Protein AF-A0A525JMY5-F1 (afdb_monomer_lite)

Radius of gyration: 21.94 Å; chains: 1; bounding box: 54×37×56 Å

Foldseek 3Di:
DPDADLLLQLLLQLLLCCVPPVVPNVCSSVVSLVVSCVVVVDDPVCSVVSSVLNVLVNVVCVVVVVSVVLCVQCVPPSVSSSVSSSVVSVPDDSVVSVVVVVVVVCVVVPHDDPPVVVVVVVLVVLVVVVVVVDPVSVVVNVVVVVVVVVVVD

Sequence (153 aa):
MHGRSFAKDIAELSLFLDLTEPSAASGHLEAATAEVAHDRRIPATTLKRCASEARALIEHAYESGVIGQIQARAEGSEWSLRSELSAWLDETSLTAVLKQRALRLNRSRGGRPPSQTRTLRAVEELVAFARAGRPDAMDELRSIRALVVASEA

pLDDT: mean 83.58, std 13.69, range [45.28, 97.31]

Secondary structure (DSSP, 8-state):
-----HHHHHHHHHHHHHHH-GGG-TTHHHHHHHHHHHHHT--HHHHHHHHHHHHHHHHHHHHHTHHHHHHHHHTT-HHHHHHHHHHHHHHS-HHHHHHHHHHHHHHHTTS---HHHHHHHHHHHHHHHHHTT-HHHHHHHHHHHHHHHHH--

Structure (mmCIF, N/CA/C/O backbone):
data_AF-A0A525JMY5-F1
#
_entry.id   AF-A0A525JMY5-F1
#
loop_
_atom_site.group_PDB
_atom_site.id
_atom_site.type_symbol
_atom_site.label_atom_id
_atom_site.label_alt_id
_atom_site.label_comp_id
_atom_site.label_asym_id
_atom_site.label_entity_id
_atom_site.label_seq_id
_atom_site.pdbx_PDB_ins_code
_atom_site.Cartn_x
_atom_site.Cartn_y
_atom_site.Cartn_z
_atom_site.occupancy
_atom_site.B_iso_or_equiv
_atom_site.auth_seq_id
_atom_site.auth_comp_id
_atom_site.auth_asym_id
_atom_site.auth_atom_id
_atom_site.pdbx_PDB_model_num
ATOM 1 N N . MET A 1 1 ? -14.604 -11.982 -5.980 1.00 45.28 1 MET A N 1
ATOM 2 C CA . MET A 1 1 ? -13.767 -10.768 -6.081 1.00 45.28 1 MET A CA 1
ATOM 3 C C . MET A 1 1 ? -12.779 -10.939 -7.231 1.00 45.28 1 MET A C 1
ATOM 5 O O . MET A 1 1 ? -11.745 -11.559 -7.045 1.00 45.28 1 MET A O 1
ATOM 9 N N . HIS A 1 2 ? -13.105 -10.474 -8.439 1.00 47.56 2 HIS A N 1
ATOM 10 C CA . HIS A 1 2 ? -12.195 -10.523 -9.593 1.00 47.56 2 HIS A CA 1
ATOM 11 C C . HIS A 1 2 ? -11.955 -9.079 -10.054 1.00 47.56 2 HIS A C 1
ATOM 13 O O . HIS A 1 2 ? -12.867 -8.470 -10.600 1.00 47.56 2 HIS A O 1
ATOM 19 N N . GLY A 1 3 ? -10.777 -8.505 -9.768 1.00 70.06 3 GLY A N 1
ATOM 20 C CA . GLY A 1 3 ? -10.414 -7.152 -10.233 1.00 70.06 3 GLY A CA 1
ATOM 21 C C . GLY A 1 3 ? -9.486 -6.331 -9.327 1.00 70.06 3 GLY A C 1
ATOM 22 O O . GLY A 1 3 ? -8.925 -5.338 -9.788 1.00 70.06 3 GLY A O 1
ATOM 23 N N . ARG A 1 4 ? -9.281 -6.731 -8.065 1.00 85.94 4 ARG A N 1
ATOM 24 C CA . ARG A 1 4 ? -8.345 -6.055 -7.150 1.00 85.94 4 ARG A CA 1
ATOM 25 C C . ARG A 1 4 ? -6.898 -6.312 -7.584 1.00 85.94 4 ARG A C 1
ATOM 27 O O . ARG A 1 4 ? -6.548 -7.435 -7.955 1.00 85.94 4 ARG A O 1
ATOM 34 N N . SER A 1 5 ? -6.076 -5.262 -7.608 1.00 91.50 5 SER A N 1
ATOM 35 C CA . SER A 1 5 ? -4.677 -5.383 -8.022 1.00 91.50 5 SER A CA 1
ATOM 36 C C . SER A 1 5 ? -3.851 -6.072 -6.940 1.00 91.50 5 SER A C 1
ATOM 38 O O . SER A 1 5 ? -4.049 -5.833 -5.752 1.00 91.50 5 SER A O 1
ATOM 40 N N . PHE A 1 6 ? -2.852 -6.856 -7.347 1.00 94.19 6 PHE A N 1
ATOM 41 C CA . PHE A 1 6 ? -1.953 -7.530 -6.405 1.00 94.19 6 PHE A CA 1
ATOM 42 C C . PHE A 1 6 ? -1.234 -6.561 -5.459 1.00 94.19 6 PHE A C 1
ATOM 44 O O . PHE A 1 6 ? -0.947 -6.903 -4.322 1.00 94.19 6 PHE A O 1
ATOM 51 N N . ALA A 1 7 ? -0.961 -5.334 -5.911 1.00 94.94 7 ALA A N 1
ATOM 52 C CA . ALA A 1 7 ? -0.373 -4.299 -5.068 1.00 94.94 7 ALA A CA 1
ATOM 53 C C . ALA A 1 7 ? -1.276 -3.916 -3.882 1.00 94.94 7 ALA A C 1
ATOM 55 O O . ALA A 1 7 ? -0.762 -3.640 -2.804 1.00 94.94 7 ALA A O 1
ATOM 56 N N . LYS A 1 8 ? -2.604 -3.907 -4.070 1.00 96.62 8 LYS A N 1
ATOM 57 C CA . LYS A 1 8 ? -3.561 -3.652 -2.985 1.00 96.62 8 LYS A CA 1
ATOM 58 C C . LYS A 1 8 ? -3.625 -4.835 -2.023 1.00 96.62 8 LYS A C 1
ATOM 60 O O . LYS A 1 8 ? -3.627 -4.607 -0.825 1.00 96.62 8 LYS A O 1
ATOM 65 N N . ASP A 1 9 ? -3.593 -6.065 -2.535 1.00 95.25 9 ASP A N 1
ATOM 66 C CA . ASP A 1 9 ? -3.561 -7.275 -1.699 1.00 95.25 9 ASP A CA 1
ATOM 67 C C . ASP A 1 9 ? -2.299 -7.303 -0.808 1.00 95.25 9 ASP A C 1
ATOM 69 O O . ASP A 1 9 ? -2.389 -7.517 0.397 1.00 95.25 9 ASP A O 1
ATOM 73 N N . ILE A 1 10 ? -1.126 -6.988 -1.375 1.00 96.19 10 ILE A N 1
ATOM 74 C CA . ILE A 1 10 ? 0.137 -6.885 -0.618 1.00 96.19 10 ILE A CA 1
ATOM 75 C C . ILE A 1 10 ? 0.078 -5.744 0.407 1.00 96.19 10 ILE A C 1
ATOM 77 O O . ILE A 1 10 ? 0.518 -5.913 1.541 1.00 96.19 10 ILE A O 1
ATOM 81 N N . ALA A 1 11 ? -0.446 -4.576 0.018 1.00 96.44 11 ALA A N 1
ATOM 82 C CA . ALA A 1 11 ? -0.549 -3.430 0.917 1.00 96.44 11 ALA A CA 1
ATOM 83 C C . ALA A 1 11 ? -1.505 -3.696 2.087 1.00 96.44 11 ALA A C 1
ATOM 85 O O . ALA A 1 11 ? -1.190 -3.315 3.207 1.00 96.44 11 ALA A O 1
ATOM 86 N N . GLU A 1 12 ? -2.640 -4.358 1.845 1.00 97.06 12 GLU A N 1
ATOM 87 C CA . GLU A 1 12 ? -3.600 -4.732 2.888 1.00 97.06 12 GLU A CA 1
ATOM 88 C C . GLU A 1 12 ? -2.948 -5.618 3.941 1.00 97.06 12 GLU A C 1
ATOM 90 O O . GLU A 1 12 ? -2.995 -5.291 5.122 1.00 97.06 12 GLU A O 1
ATOM 95 N N . LEU A 1 13 ? -2.310 -6.708 3.505 1.00 95.75 13 LEU A N 1
ATOM 96 C CA . LEU A 1 13 ? -1.689 -7.664 4.412 1.00 95.75 13 LEU A CA 1
ATOM 97 C C . LEU A 1 13 ? -0.514 -7.036 5.171 1.00 95.75 13 LEU A C 1
ATOM 99 O O . LEU A 1 13 ? -0.413 -7.208 6.379 1.00 95.75 13 LEU A O 1
ATOM 103 N N . SER A 1 14 ? 0.327 -6.245 4.496 1.00 95.62 14 SER A N 1
ATOM 104 C CA . SER A 1 14 ? 1.429 -5.535 5.159 1.00 95.62 14 SER A CA 1
ATOM 105 C C . SER A 1 14 ? 0.918 -4.559 6.221 1.00 95.62 14 SER A C 1
ATOM 107 O O . SER A 1 14 ? 1.431 -4.564 7.333 1.00 95.62 14 SER A O 1
ATOM 109 N N . LEU A 1 15 ? -0.099 -3.747 5.902 1.00 94.56 15 LEU A N 1
ATOM 110 C CA . LEU A 1 15 ? -0.683 -2.797 6.856 1.00 94.56 15 LEU A CA 1
ATOM 111 C C . LEU A 1 15 ? -1.381 -3.511 8.010 1.00 94.56 15 LEU A C 1
ATOM 113 O O . LEU A 1 15 ? -1.325 -3.037 9.136 1.00 94.56 15 LEU A O 1
ATOM 117 N N . PHE A 1 16 ? -2.039 -4.638 7.746 1.00 95.25 16 PHE A N 1
ATOM 118 C CA . PHE A 1 16 ? -2.652 -5.441 8.795 1.00 95.25 16 PHE A CA 1
ATOM 119 C C . PHE A 1 16 ? -1.591 -5.924 9.792 1.00 95.25 16 PHE A C 1
ATOM 121 O O . PHE A 1 16 ? -1.707 -5.613 10.974 1.00 95.25 16 PHE A O 1
ATOM 128 N N . LEU A 1 17 ? -0.520 -6.560 9.303 1.00 92.69 17 LEU A N 1
ATOM 129 C CA . LEU A 1 17 ? 0.598 -7.027 10.132 1.00 92.69 17 LEU A CA 1
ATOM 130 C C . LEU A 1 17 ? 1.272 -5.878 10.895 1.00 92.69 17 LEU A C 1
ATOM 132 O O . LEU A 1 17 ? 1.552 -6.007 12.083 1.00 92.69 17 LEU A O 1
ATOM 136 N N . ASP A 1 18 ? 1.479 -4.721 10.255 1.00 91.88 18 ASP A N 1
ATOM 137 C CA . ASP A 1 18 ? 2.046 -3.535 10.914 1.00 91.88 18 ASP A CA 1
ATOM 138 C C . ASP A 1 18 ? 1.203 -3.059 12.110 1.00 91.88 18 ASP A C 1
ATOM 140 O O . ASP A 1 18 ? 1.747 -2.519 13.077 1.00 91.88 18 ASP A O 1
ATOM 144 N N . LEU A 1 19 ? -0.119 -3.240 12.053 1.00 91.12 19 LEU A N 1
ATOM 145 C CA . LEU A 1 19 ? -1.052 -2.748 13.066 1.00 91.12 19 LEU A CA 1
ATOM 146 C C . LEU A 1 19 ? -1.374 -3.781 14.150 1.00 91.12 19 LEU A C 1
ATOM 148 O O . LEU A 1 19 ? -1.711 -3.377 15.263 1.00 91.12 19 LEU A O 1
ATOM 152 N N . THR A 1 20 ? -1.270 -5.077 13.853 1.00 91.56 20 THR A N 1
ATOM 153 C CA . THR A 1 20 ? -1.529 -6.162 14.814 1.00 91.56 20 THR A CA 1
ATOM 154 C C . THR A 1 20 ? -0.253 -6.700 15.460 1.00 91.56 20 THR A C 1
ATOM 156 O O . THR A 1 20 ? -0.287 -7.127 16.612 1.00 91.56 20 THR A O 1
ATOM 159 N N . GLU A 1 21 ? 0.890 -6.629 14.772 1.00 88.94 21 GLU A N 1
ATOM 160 C CA . GLU A 1 21 ? 2.168 -7.212 15.204 1.00 88.94 21 GLU A CA 1
ATOM 161 C C . GLU A 1 21 ? 3.337 -6.199 15.179 1.00 88.94 21 GLU A C 1
ATOM 163 O O . GLU A 1 21 ? 4.391 -6.450 14.588 1.00 88.94 21 GLU A O 1
ATOM 168 N N . PRO A 1 22 ? 3.239 -5.043 15.864 1.00 76.50 22 PRO A N 1
ATOM 169 C CA . PRO A 1 22 ? 4.220 -3.958 15.737 1.00 76.50 22 PRO A CA 1
ATOM 170 C C . PRO A 1 22 ? 5.653 -4.335 16.161 1.00 76.50 22 PRO A C 1
ATOM 172 O O . PRO A 1 22 ? 6.613 -3.680 15.755 1.00 76.50 22 PRO A O 1
ATOM 175 N N . SER A 1 23 ? 5.835 -5.405 16.943 1.00 71.62 23 SER A N 1
ATOM 176 C CA . SER A 1 23 ? 7.155 -5.929 17.323 1.00 71.62 23 SER A CA 1
ATOM 177 C C . SER A 1 23 ? 7.946 -6.552 16.166 1.00 71.62 23 SER A C 1
ATOM 179 O O . SER A 1 23 ? 9.159 -6.711 16.297 1.00 71.62 23 SER A O 1
ATOM 181 N N . ALA A 1 24 ? 7.294 -6.896 15.050 1.00 69.94 24 ALA A N 1
ATOM 182 C CA . ALA A 1 24 ? 7.902 -7.546 13.886 1.00 69.94 24 ALA A CA 1
ATOM 183 C C . ALA A 1 24 ? 7.971 -6.641 12.634 1.00 69.94 24 ALA A C 1
ATOM 185 O O . ALA A 1 24 ? 8.342 -7.108 11.559 1.00 69.94 24 ALA A O 1
ATOM 186 N N . ALA A 1 25 ? 7.718 -5.331 12.787 1.00 66.06 25 ALA A N 1
ATOM 187 C CA . ALA A 1 25 ? 7.587 -4.348 11.697 1.00 66.06 25 ALA A CA 1
ATOM 188 C C . ALA A 1 25 ? 8.699 -4.393 10.625 1.00 66.06 25 ALA A C 1
ATOM 190 O O . ALA A 1 25 ? 8.475 -4.103 9.448 1.00 66.06 25 ALA A O 1
ATOM 191 N N . SER A 1 26 ? 9.917 -4.783 11.011 1.00 70.25 26 SER A N 1
ATOM 192 C CA . SER A 1 26 ? 11.009 -5.075 10.080 1.00 70.25 26 SER A CA 1
ATOM 193 C C . SER A 1 26 ? 10.736 -6.377 9.309 1.00 70.25 26 SER A C 1
ATOM 195 O O . SER A 1 26 ? 11.204 -7.444 9.704 1.00 70.25 26 SER A O 1
ATOM 197 N N . GLY A 1 27 ? 10.051 -6.280 8.169 1.00 83.69 27 GLY A N 1
ATOM 198 C CA . GLY A 1 27 ? 9.897 -7.393 7.223 1.00 83.69 27 GLY A CA 1
ATOM 199 C C . GLY A 1 27 ? 8.460 -7.711 6.813 1.00 83.69 27 GLY A C 1
ATOM 200 O O . GLY A 1 27 ? 8.250 -8.623 6.015 1.00 83.69 27 GLY A O 1
ATOM 201 N N . HIS A 1 28 ? 7.464 -6.983 7.324 1.00 87.62 28 HIS A N 1
ATOM 202 C CA . HIS A 1 28 ? 6.056 -7.246 7.010 1.00 87.62 28 HIS A CA 1
ATOM 203 C C . HIS A 1 28 ? 5.727 -7.097 5.526 1.00 87.62 28 HIS A C 1
ATOM 205 O O . HIS A 1 28 ? 4.960 -7.890 4.984 1.00 87.62 28 HIS A O 1
ATOM 211 N N . LEU A 1 29 ? 6.347 -6.137 4.833 1.00 89.25 29 LEU A N 1
ATOM 212 C CA . LEU A 1 29 ? 6.150 -5.986 3.394 1.00 89.25 29 LEU A CA 1
ATOM 213 C C . LEU A 1 29 ? 6.716 -7.186 2.629 1.00 89.25 29 LEU A C 1
ATOM 215 O O . LEU A 1 29 ? 6.091 -7.663 1.682 1.00 89.25 29 LEU A O 1
ATOM 219 N N . GLU A 1 30 ? 7.892 -7.676 3.012 1.00 91.44 30 GLU A N 1
ATOM 220 C CA . GLU A 1 30 ? 8.520 -8.856 2.423 1.00 91.44 30 GLU A CA 1
ATOM 221 C C . GLU A 1 30 ? 7.681 -10.116 2.678 1.00 91.44 30 GLU A C 1
ATOM 223 O O . GLU A 1 30 ? 7.434 -10.871 1.734 1.00 91.44 30 GLU A O 1
ATOM 228 N N . ALA A 1 31 ? 7.186 -10.300 3.906 1.00 90.00 31 ALA A N 1
ATOM 229 C CA . ALA A 1 31 ? 6.299 -11.400 4.281 1.00 90.00 31 ALA A CA 1
ATOM 230 C C . ALA A 1 31 ? 4.983 -11.358 3.487 1.00 90.00 31 ALA A C 1
ATOM 232 O O . ALA A 1 31 ? 4.645 -12.324 2.802 1.00 90.00 31 ALA A O 1
ATOM 233 N N . ALA A 1 32 ? 4.308 -10.206 3.466 1.00 91.44 32 ALA A N 1
ATOM 234 C CA . ALA A 1 32 ? 3.070 -10.010 2.718 1.00 91.44 32 ALA A CA 1
ATOM 235 C C . ALA A 1 32 ? 3.262 -10.219 1.209 1.00 91.44 32 ALA A C 1
ATOM 237 O O . ALA A 1 32 ? 2.429 -10.820 0.530 1.00 91.44 32 ALA A O 1
ATOM 238 N N . THR A 1 33 ? 4.386 -9.746 0.667 1.00 91.50 33 THR A N 1
ATOM 239 C CA . THR A 1 33 ? 4.738 -9.946 -0.743 1.00 91.50 33 THR A CA 1
ATOM 240 C C . THR A 1 33 ? 4.915 -11.430 -1.059 1.00 91.50 33 THR A C 1
ATOM 242 O O . THR A 1 33 ? 4.427 -11.882 -2.095 1.00 91.50 33 THR A O 1
ATOM 245 N N . ALA A 1 34 ? 5.602 -12.184 -0.197 1.00 91.62 34 ALA A N 1
ATOM 246 C CA . ALA A 1 34 ? 5.822 -13.616 -0.380 1.00 91.62 34 ALA A CA 1
ATOM 247 C C . ALA A 1 34 ? 4.511 -14.413 -0.299 1.00 91.62 34 ALA A C 1
ATOM 249 O O . ALA A 1 34 ? 4.258 -15.249 -1.169 1.00 91.62 34 ALA A O 1
ATOM 250 N N . GLU A 1 35 ? 3.664 -14.109 0.685 1.00 92.75 35 GLU A N 1
ATOM 251 C CA . GLU A 1 35 ? 2.364 -14.757 0.883 1.00 92.75 35 GLU A CA 1
ATOM 252 C C . GLU A 1 35 ? 1.437 -14.529 -0.318 1.00 92.75 35 GLU A C 1
ATOM 254 O O . GLU A 1 35 ? 1.005 -15.477 -0.973 1.00 92.75 35 GLU A O 1
ATOM 259 N N . VAL A 1 36 ? 1.230 -13.269 -0.715 1.00 90.69 36 VAL A N 1
ATOM 260 C CA . VAL A 1 36 ? 0.355 -12.942 -1.852 1.00 90.69 36 VAL A CA 1
ATOM 261 C C . VAL A 1 36 ? 0.912 -13.491 -3.169 1.00 90.69 36 VAL A C 1
ATOM 263 O O . VAL A 1 36 ? 0.145 -13.933 -4.031 1.00 90.69 36 VAL A O 1
ATOM 266 N N . ALA A 1 37 ? 2.238 -13.492 -3.354 1.00 91.50 37 ALA A N 1
ATOM 267 C CA . ALA A 1 37 ? 2.860 -14.088 -4.535 1.00 91.50 37 ALA A CA 1
ATOM 268 C C . ALA A 1 37 ? 2.576 -15.586 -4.642 1.00 91.50 37 ALA A C 1
ATOM 270 O O . ALA A 1 37 ? 2.293 -16.065 -5.745 1.00 91.50 37 ALA A O 1
ATOM 271 N N . HIS A 1 38 ? 2.645 -16.301 -3.517 1.00 90.69 38 HIS A N 1
ATOM 272 C CA . HIS A 1 38 ? 2.353 -17.725 -3.442 1.00 90.69 38 HIS A CA 1
ATOM 273 C C . HIS A 1 38 ? 0.874 -17.999 -3.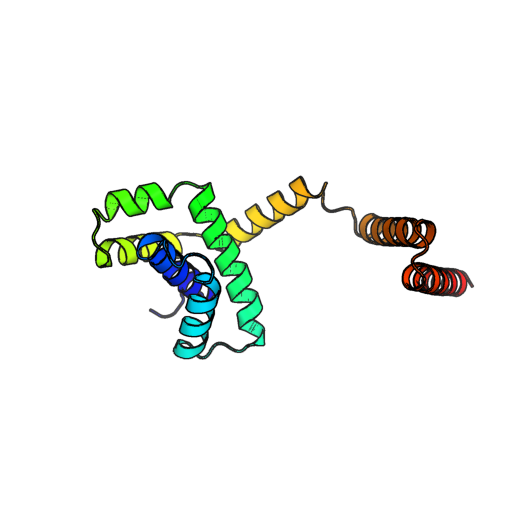744 1.00 90.69 38 HIS A C 1
ATOM 275 O O . HIS A 1 38 ? 0.565 -18.707 -4.707 1.00 90.69 38 HIS A O 1
ATOM 281 N N . ASP A 1 39 ? -0.029 -17.353 -3.007 1.00 90.38 39 ASP A N 1
ATOM 282 C CA . ASP A 1 39 ? -1.475 -17.577 -3.090 1.00 90.38 39 ASP A CA 1
ATOM 283 C C . ASP A 1 39 ? -2.049 -17.242 -4.467 1.00 90.38 39 ASP A C 1
ATOM 285 O O . ASP A 1 39 ? -2.864 -17.978 -5.031 1.00 90.38 39 ASP A O 1
ATOM 289 N N . ARG A 1 40 ? -1.603 -16.123 -5.048 1.00 88.12 40 ARG A N 1
ATOM 290 C CA . ARG A 1 40 ? -2.105 -15.625 -6.337 1.00 88.12 40 ARG A CA 1
ATOM 291 C C . ARG A 1 40 ? -1.255 -16.066 -7.526 1.00 88.12 40 ARG A C 1
ATOM 293 O O . ARG A 1 40 ? -1.588 -15.707 -8.655 1.00 88.12 40 ARG A O 1
ATOM 300 N N . ARG A 1 41 ? -0.191 -16.847 -7.291 1.00 88.81 41 ARG A N 1
ATOM 301 C CA . ARG A 1 41 ? 0.757 -17.345 -8.307 1.00 88.81 41 ARG A CA 1
ATOM 302 C C . ARG A 1 41 ? 1.300 -16.228 -9.204 1.00 88.81 41 ARG A C 1
ATOM 304 O O . ARG A 1 41 ? 1.280 -16.321 -10.433 1.00 88.81 41 ARG A O 1
ATOM 311 N N . ILE A 1 42 ? 1.758 -15.141 -8.588 1.00 85.62 42 ILE A N 1
ATOM 312 C CA . ILE A 1 42 ? 2.224 -13.951 -9.307 1.00 85.62 42 ILE A CA 1
ATOM 313 C C . ILE A 1 42 ? 3.593 -14.237 -9.948 1.00 85.62 42 ILE A C 1
ATOM 315 O O . ILE A 1 42 ? 4.514 -14.665 -9.251 1.00 85.62 42 ILE A O 1
ATOM 319 N N . PRO A 1 43 ? 3.793 -13.945 -11.248 1.00 86.44 43 PRO A N 1
ATOM 320 C CA . PRO A 1 43 ? 5.106 -14.063 -11.872 1.00 86.44 43 PRO A CA 1
ATOM 321 C C . PRO A 1 43 ? 6.147 -13.154 -11.205 1.00 86.44 43 PRO A C 1
ATOM 323 O O . PRO A 1 43 ? 5.880 -11.983 -10.920 1.00 86.44 43 PRO A O 1
ATOM 326 N N . ALA A 1 44 ? 7.378 -13.645 -11.046 1.00 83.69 44 ALA A N 1
ATOM 327 C CA . ALA A 1 44 ? 8.471 -12.888 -10.423 1.00 83.69 44 ALA A CA 1
ATOM 328 C C . ALA A 1 44 ? 8.755 -11.536 -11.117 1.00 83.69 44 ALA A C 1
ATOM 330 O O . ALA A 1 44 ? 9.121 -10.555 -10.466 1.00 83.69 44 ALA A O 1
ATOM 331 N N . THR A 1 45 ? 8.548 -11.463 -12.436 1.00 82.69 45 THR A N 1
ATOM 332 C CA . THR A 1 45 ? 8.696 -10.237 -13.239 1.00 82.69 45 THR A CA 1
ATOM 333 C C . THR A 1 45 ? 7.668 -9.163 -12.873 1.00 82.69 45 THR A C 1
ATOM 335 O O . THR A 1 45 ? 7.975 -7.973 -12.923 1.00 82.69 45 THR A O 1
ATOM 338 N N . THR A 1 46 ? 6.470 -9.569 -12.451 1.00 87.81 46 THR A N 1
ATOM 339 C CA . THR A 1 46 ? 5.387 -8.685 -12.002 1.00 87.81 46 THR A CA 1
ATOM 340 C C . THR A 1 46 ? 5.532 -8.327 -10.523 1.00 87.81 46 THR A C 1
ATOM 342 O O . THR A 1 46 ? 5.209 -7.208 -10.125 1.00 87.81 46 THR A O 1
ATOM 345 N N . LEU A 1 47 ? 6.090 -9.233 -9.716 1.00 89.50 47 LEU A N 1
ATOM 346 C CA . LEU A 1 47 ? 6.173 -9.087 -8.264 1.00 89.50 47 LEU A CA 1
ATOM 347 C C . LEU A 1 47 ? 6.947 -7.840 -7.821 1.00 89.50 47 LEU A C 1
ATOM 349 O O . LEU A 1 47 ? 6.480 -7.099 -6.961 1.00 89.50 47 LEU A O 1
ATOM 353 N N . LYS A 1 48 ? 8.088 -7.542 -8.460 1.00 88.62 48 LYS A N 1
ATOM 354 C CA . LYS A 1 48 ? 8.878 -6.333 -8.152 1.00 88.62 48 LYS A CA 1
ATOM 355 C C . LYS A 1 48 ? 8.071 -5.049 -8.348 1.00 88.62 48 LYS A C 1
ATOM 357 O O . LYS A 1 48 ? 8.184 -4.112 -7.557 1.00 88.62 48 LYS A O 1
ATOM 362 N N . ARG A 1 49 ? 7.254 -5.005 -9.405 1.00 91.44 49 ARG A N 1
ATOM 363 C CA . ARG A 1 49 ? 6.367 -3.874 -9.682 1.00 91.44 49 ARG A CA 1
ATOM 364 C C . ARG A 1 49 ? 5.280 -3.782 -8.614 1.00 91.44 49 ARG A C 1
ATOM 366 O O . ARG A 1 49 ? 5.118 -2.712 -8.037 1.00 91.44 49 ARG A O 1
ATOM 373 N N . CYS A 1 50 ? 4.603 -4.887 -8.310 1.00 93.62 50 CYS A N 1
ATOM 374 C CA . CYS A 1 50 ? 3.540 -4.914 -7.307 1.00 93.62 50 CYS A CA 1
ATOM 375 C C . CYS A 1 50 ? 4.039 -4.539 -5.908 1.00 93.62 50 CYS A C 1
ATOM 377 O O . CYS A 1 50 ? 3.383 -3.747 -5.245 1.00 93.62 50 CYS A O 1
ATOM 379 N N . ALA A 1 51 ? 5.219 -5.004 -5.491 1.00 93.31 51 ALA A N 1
ATOM 380 C CA . ALA A 1 51 ? 5.820 -4.620 -4.212 1.00 93.31 51 ALA A CA 1
ATOM 381 C C . ALA A 1 51 ? 6.155 -3.116 -4.152 1.00 93.31 51 ALA A C 1
ATOM 383 O O . ALA A 1 51 ? 5.946 -2.458 -3.135 1.00 93.31 51 ALA A O 1
ATOM 384 N N . SER A 1 52 ? 6.643 -2.534 -5.255 1.00 90.81 52 SER A N 1
ATOM 385 C CA . SER A 1 52 ? 6.898 -1.087 -5.341 1.00 90.81 52 SER A CA 1
ATOM 386 C C . SER A 1 52 ? 5.609 -0.257 -5.290 1.00 90.81 52 SER A C 1
ATOM 388 O O . SER A 1 52 ? 5.572 0.797 -4.651 1.00 90.81 52 SER A O 1
ATOM 390 N N . GLU A 1 53 ? 4.552 -0.732 -5.952 1.00 95.56 53 GLU A N 1
ATOM 391 C CA . GLU A 1 53 ? 3.219 -0.126 -5.931 1.00 95.56 53 GLU A CA 1
ATOM 392 C C . GLU A 1 53 ? 2.559 -0.254 -4.548 1.00 95.56 53 GLU A C 1
ATOM 394 O O . GLU A 1 53 ? 2.006 0.725 -4.053 1.00 95.56 53 GLU A O 1
ATOM 399 N N . ALA A 1 54 ? 2.688 -1.406 -3.885 1.00 95.88 54 ALA A N 1
ATOM 400 C CA . ALA A 1 54 ? 2.218 -1.626 -2.519 1.00 95.88 54 ALA A CA 1
ATOM 401 C C . ALA A 1 54 ? 2.912 -0.680 -1.535 1.00 95.88 54 ALA A C 1
ATOM 403 O O . ALA A 1 54 ? 2.247 0.009 -0.767 1.00 95.88 54 ALA A O 1
ATOM 404 N N . ARG A 1 55 ? 4.241 -0.534 -1.637 1.00 94.44 55 ARG A N 1
ATOM 405 C CA . ARG A 1 55 ? 4.999 0.436 -0.834 1.00 94.44 55 ARG A CA 1
ATOM 406 C C . ARG A 1 55 ? 4.478 1.865 -1.009 1.00 94.44 55 ARG A C 1
ATOM 408 O O . ARG A 1 55 ? 4.390 2.603 -0.037 1.00 94.44 55 ARG A O 1
ATOM 415 N N . ALA A 1 56 ? 4.096 2.252 -2.228 1.00 94.25 56 ALA A N 1
ATOM 416 C CA . ALA A 1 56 ? 3.505 3.567 -2.475 1.00 94.25 56 ALA A CA 1
ATOM 417 C C . ALA A 1 56 ? 2.147 3.751 -1.773 1.00 94.25 56 ALA A C 1
ATOM 419 O O . ALA A 1 56 ? 1.868 4.841 -1.280 1.00 94.25 56 ALA A O 1
ATOM 420 N N . LEU A 1 57 ? 1.315 2.706 -1.731 1.00 96.62 57 LEU A N 1
ATOM 421 C CA . LEU A 1 57 ? 0.035 2.721 -1.015 1.00 96.62 57 LEU A CA 1
ATOM 422 C C . LEU A 1 57 ? 0.238 2.802 0.503 1.00 96.62 57 LEU A C 1
ATOM 424 O O . LEU A 1 57 ? -0.439 3.592 1.151 1.00 96.62 57 LEU A O 1
ATOM 428 N N . ILE A 1 58 ? 1.194 2.045 1.045 1.00 94.56 58 ILE A N 1
ATOM 429 C CA . ILE A 1 58 ? 1.542 2.048 2.474 1.00 94.56 58 ILE A CA 1
ATOM 430 C C . ILE A 1 58 ? 2.037 3.435 2.902 1.00 94.56 58 ILE A C 1
ATOM 432 O O . ILE A 1 58 ? 1.496 4.019 3.837 1.00 94.56 58 ILE A O 1
ATOM 436 N N . GLU A 1 59 ? 3.002 4.008 2.171 1.00 93.25 59 GLU A N 1
ATOM 437 C CA . GLU A 1 59 ? 3.481 5.381 2.397 1.00 93.25 59 GLU A CA 1
ATOM 438 C C . GLU A 1 59 ? 2.308 6.375 2.411 1.00 93.25 59 GLU A C 1
ATOM 440 O O . GLU A 1 59 ? 2.179 7.180 3.333 1.00 93.25 59 GLU A O 1
ATOM 445 N N . HIS A 1 60 ? 1.410 6.276 1.426 1.00 94.94 60 HIS A N 1
ATOM 446 C CA . HIS A 1 60 ? 0.240 7.143 1.332 1.00 94.94 60 HIS A CA 1
ATOM 447 C C . HIS A 1 60 ? -0.729 6.978 2.513 1.00 94.94 60 HIS A C 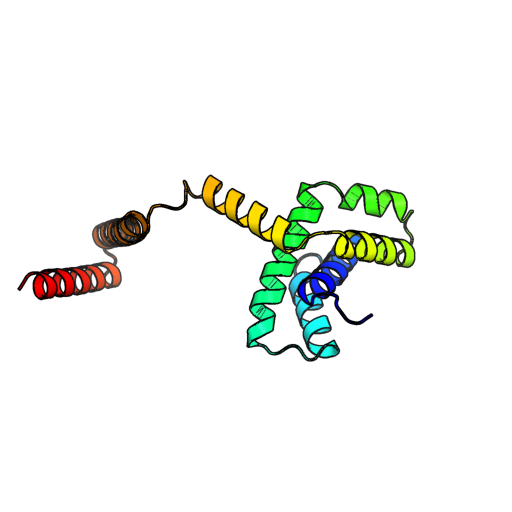1
ATOM 449 O O . HIS A 1 60 ? -1.291 7.972 2.983 1.00 94.94 60 HIS A O 1
ATOM 455 N N . ALA A 1 61 ? -0.913 5.757 3.020 1.00 94.00 61 ALA A N 1
ATOM 456 C CA . ALA A 1 61 ? -1.779 5.492 4.164 1.00 94.00 61 ALA A CA 1
ATOM 457 C C . ALA A 1 61 ? -1.271 6.218 5.422 1.00 94.00 61 ALA A C 1
ATOM 459 O O . ALA A 1 61 ? -2.033 6.911 6.099 1.00 94.00 61 ALA A O 1
ATOM 460 N N . TYR A 1 62 ? 0.032 6.129 5.696 1.00 92.56 62 TYR A N 1
ATOM 461 C CA . TYR A 1 62 ? 0.638 6.808 6.841 1.00 92.56 62 TYR A CA 1
ATOM 462 C C . TYR A 1 62 ? 0.632 8.332 6.687 1.00 92.56 62 TYR A C 1
ATOM 464 O O . TYR A 1 62 ? 0.251 9.043 7.613 1.00 92.56 62 TYR A O 1
ATOM 472 N N . GLU A 1 63 ? 0.994 8.851 5.515 1.00 91.25 63 GLU A N 1
ATOM 473 C CA . GLU A 1 63 ? 1.063 10.300 5.278 1.00 91.25 63 GLU A CA 1
ATOM 474 C C . GLU A 1 63 ? -0.304 10.989 5.293 1.00 91.25 63 GLU A C 1
ATOM 476 O O . GLU A 1 63 ? -0.402 12.154 5.674 1.00 91.25 63 GLU A O 1
ATOM 481 N N . SER A 1 64 ? -1.358 10.299 4.854 1.00 92.06 64 SER A N 1
ATOM 482 C CA . SER A 1 64 ? -2.722 10.839 4.874 1.00 92.06 64 SER A CA 1
ATOM 483 C C . SER A 1 64 ? -3.365 10.786 6.264 1.00 92.06 64 SER A C 1
ATOM 485 O O . SER A 1 64 ? -4.413 11.395 6.469 1.00 92.06 64 SER A O 1
ATOM 487 N N . GLY A 1 65 ? -2.769 10.055 7.214 1.00 92.25 65 GLY A N 1
ATOM 488 C CA . GLY A 1 65 ? -3.325 9.842 8.550 1.00 92.25 65 GLY A CA 1
ATOM 489 C C . GLY A 1 65 ? -4.537 8.904 8.586 1.00 92.25 65 GLY A C 1
ATOM 490 O O . GLY A 1 65 ? -5.159 8.756 9.638 1.00 92.25 65 GLY A O 1
ATOM 491 N N . VAL A 1 66 ? -4.878 8.247 7.469 1.00 95.19 66 VAL A N 1
ATOM 492 C CA . VAL A 1 66 ? -6.050 7.358 7.388 1.00 95.19 66 VAL A CA 1
ATOM 493 C C . VAL A 1 66 ? -5.921 6.141 8.305 1.00 95.19 66 VAL A C 1
ATOM 495 O O . VAL A 1 66 ? -6.928 5.660 8.813 1.00 95.19 66 VAL A O 1
ATOM 498 N N . ILE A 1 67 ? -4.693 5.692 8.590 1.00 94.31 67 ILE A N 1
ATOM 499 C CA . ILE A 1 67 ? -4.429 4.566 9.497 1.00 94.31 67 ILE A CA 1
ATOM 500 C C . ILE A 1 67 ? -5.029 4.810 10.884 1.00 94.31 67 ILE A C 1
ATOM 502 O O . ILE A 1 67 ? -5.734 3.945 11.396 1.00 94.31 67 ILE A O 1
ATOM 506 N N . GLY A 1 68 ? -4.847 6.006 11.452 1.00 92.81 68 GLY A N 1
ATOM 507 C CA . GLY A 1 68 ? -5.428 6.338 12.756 1.00 92.81 68 GLY A CA 1
ATOM 508 C C . GLY A 1 68 ? -6.960 6.334 12.736 1.00 92.81 68 GLY A C 1
ATOM 509 O O . GLY A 1 68 ? -7.592 5.895 13.693 1.00 92.81 68 GLY A O 1
ATOM 510 N N . GLN A 1 69 ? -7.571 6.761 11.626 1.00 95.75 69 GLN A N 1
ATOM 511 C CA . GLN A 1 69 ? -9.030 6.737 11.461 1.00 95.75 69 GLN A CA 1
ATOM 512 C C . GLN A 1 69 ? -9.562 5.307 11.330 1.00 95.75 69 GLN A C 1
ATOM 514 O O . GLN A 1 69 ? -10.575 4.973 11.937 1.00 95.75 69 GLN A O 1
ATOM 519 N N . ILE A 1 70 ? -8.875 4.468 10.553 1.00 95.88 70 ILE A N 1
ATOM 520 C CA . ILE A 1 70 ? -9.215 3.055 10.374 1.00 95.88 70 ILE A CA 1
ATOM 521 C C . ILE A 1 70 ? -9.100 2.309 11.706 1.00 95.88 70 ILE A C 1
ATOM 523 O O . ILE A 1 70 ? -10.034 1.610 12.083 1.00 95.88 70 ILE A O 1
ATOM 527 N N . GLN A 1 71 ? -8.015 2.507 12.460 1.00 94.44 71 GLN A N 1
ATOM 528 C CA . GLN A 1 71 ? -7.852 1.899 13.785 1.00 94.44 71 GLN A CA 1
ATOM 529 C C . GLN A 1 71 ? -8.951 2.335 14.760 1.00 94.44 71 GLN A C 1
ATOM 531 O O . GLN A 1 71 ? -9.483 1.500 15.488 1.00 94.44 71 GLN A O 1
ATOM 536 N N . ALA A 1 72 ? -9.324 3.619 14.749 1.00 93.88 72 ALA A N 1
ATOM 537 C CA . ALA A 1 72 ? -10.403 4.128 15.590 1.00 93.88 72 ALA A CA 1
ATOM 538 C C . ALA A 1 72 ? -11.759 3.492 15.242 1.00 93.88 72 ALA A C 1
ATOM 540 O O . ALA A 1 72 ? -12.480 3.089 16.148 1.00 93.88 72 ALA A O 1
ATOM 541 N N . ARG A 1 73 ? -12.088 3.353 13.948 1.00 94.12 73 ARG A N 1
ATOM 542 C CA . ARG A 1 73 ? -13.332 2.698 13.493 1.00 94.12 73 ARG A CA 1
ATOM 543 C C . ARG A 1 73 ? -13.343 1.190 13.725 1.00 94.12 73 ARG A C 1
ATOM 545 O O . ARG A 1 73 ? -14.405 0.612 13.913 1.00 94.12 73 ARG A O 1
ATOM 552 N N . ALA A 1 74 ? -12.177 0.553 13.696 1.00 93.62 74 ALA A N 1
ATOM 553 C CA . ALA A 1 74 ? -12.054 -0.879 13.926 1.00 93.62 74 ALA A CA 1
ATOM 554 C C . ALA A 1 74 ? -12.287 -1.275 15.393 1.00 93.62 74 ALA A C 1
ATOM 556 O O . ALA A 1 74 ? -12.529 -2.450 15.657 1.00 93.62 74 ALA A O 1
ATOM 557 N N . GLU A 1 75 ? -12.194 -0.327 16.336 1.00 91.69 75 GLU A N 1
ATOM 558 C CA . GLU A 1 75 ? -12.445 -0.535 17.773 1.00 91.69 75 GLU A CA 1
ATOM 559 C C . GLU A 1 75 ? -11.668 -1.731 18.370 1.00 91.69 75 GLU A C 1
ATOM 561 O O . GLU A 1 75 ? -12.136 -2.425 19.268 1.00 91.69 75 GLU A O 1
ATOM 566 N N . GLY A 1 76 ? -10.460 -1.998 17.857 1.00 86.50 76 GLY A N 1
ATOM 567 C CA . GLY A 1 76 ? -9.605 -3.106 18.306 1.00 86.50 76 GLY A CA 1
ATOM 568 C C . GLY A 1 76 ? -9.976 -4.493 17.761 1.00 86.50 76 GLY A C 1
ATOM 569 O O . GLY A 1 76 ? -9.311 -5.468 18.098 1.00 86.50 76 GLY A O 1
ATOM 570 N N . SER A 1 77 ? -10.992 -4.606 16.903 1.00 95.19 77 SER A N 1
ATOM 571 C CA . SER A 1 77 ? -11.343 -5.854 16.213 1.00 95.19 77 SER A CA 1
ATOM 572 C C . SER A 1 77 ? -10.477 -6.058 14.968 1.00 95.19 77 SER A C 1
ATOM 574 O O . SER A 1 77 ? -10.507 -5.244 14.045 1.00 95.19 77 SER A O 1
ATOM 576 N N . GLU A 1 78 ? -9.753 -7.179 14.894 1.00 94.06 78 GLU A N 1
ATOM 577 C CA . GLU A 1 78 ? -8.938 -7.541 13.722 1.00 94.06 78 GLU A CA 1
ATOM 578 C C . GLU A 1 78 ? -9.777 -7.728 12.453 1.00 94.06 78 GLU A C 1
ATOM 580 O O . GLU A 1 78 ? -9.386 -7.297 11.367 1.00 94.06 78 GLU A O 1
ATOM 585 N N . TRP A 1 79 ? -10.963 -8.333 12.576 1.00 94.56 79 TRP A N 1
ATOM 586 C CA . TRP A 1 79 ? -11.863 -8.506 11.437 1.00 94.56 79 TRP A CA 1
ATOM 587 C C . TRP A 1 79 ? -12.341 -7.152 10.903 1.00 94.56 79 TRP A C 1
ATOM 589 O O . TRP A 1 79 ? -12.310 -6.912 9.694 1.00 94.56 79 TRP A O 1
ATOM 599 N N . SER A 1 80 ? -12.725 -6.248 11.810 1.00 94.25 80 SER A N 1
ATOM 600 C CA . SER A 1 80 ? -13.151 -4.896 11.447 1.00 94.25 80 SER A CA 1
ATOM 601 C C . SER A 1 80 ? -11.993 -4.114 10.833 1.00 94.25 80 SER A C 1
ATOM 603 O O . SER A 1 80 ? -12.170 -3.477 9.799 1.00 94.25 80 SER A O 1
ATOM 605 N N . LEU A 1 81 ? -10.788 -4.233 11.400 1.00 94.75 81 LEU A N 1
ATOM 606 C CA . LEU A 1 81 ? -9.574 -3.615 10.876 1.00 94.75 81 LEU A CA 1
ATOM 607 C C . LEU A 1 81 ? -9.302 -4.049 9.435 1.00 94.75 81 LEU A C 1
ATOM 609 O O . LEU A 1 81 ? -9.090 -3.206 8.563 1.00 94.75 81 LEU A O 1
ATOM 613 N N . ARG A 1 82 ? -9.353 -5.356 9.166 1.00 94.50 82 ARG A N 1
ATOM 614 C CA . ARG A 1 82 ? -9.156 -5.892 7.818 1.00 94.50 82 ARG A CA 1
ATOM 615 C C . ARG A 1 82 ? -10.237 -5.414 6.849 1.00 94.50 82 ARG A C 1
ATOM 617 O O . ARG A 1 82 ? -9.917 -5.018 5.731 1.00 94.50 82 ARG A O 1
ATOM 624 N N . SER A 1 83 ? -11.501 -5.404 7.275 1.00 95.75 83 SER A N 1
ATOM 625 C CA . SER A 1 83 ? -12.616 -4.910 6.458 1.00 95.75 83 SER A CA 1
ATOM 626 C C . SER A 1 83 ? -12.443 -3.431 6.088 1.00 95.75 83 SER A C 1
ATOM 628 O O . SER A 1 83 ? -12.580 -3.063 4.921 1.00 95.75 83 SER A O 1
ATOM 630 N N . GLU A 1 84 ? -12.080 -2.589 7.056 1.00 97.31 84 GLU A N 1
ATOM 631 C CA . GLU A 1 84 ? -11.835 -1.154 6.865 1.00 97.31 84 GLU A CA 1
ATOM 632 C C . GLU A 1 84 ? -10.624 -0.883 5.959 1.00 97.31 84 GLU A C 1
ATOM 634 O O . GLU A 1 84 ? -10.706 -0.064 5.039 1.00 97.31 84 GLU A O 1
ATOM 639 N N . LEU A 1 85 ? -9.512 -1.603 6.163 1.00 96.56 85 LEU A N 1
ATOM 640 C CA . LEU A 1 85 ? -8.339 -1.541 5.285 1.00 96.56 85 LEU A CA 1
ATOM 641 C C . LEU A 1 85 ? -8.695 -1.950 3.854 1.00 96.56 85 LEU A C 1
ATOM 643 O O . LEU A 1 85 ? -8.302 -1.275 2.900 1.00 96.56 85 LEU A O 1
ATOM 647 N N . SER A 1 86 ? -9.451 -3.040 3.697 1.00 95.88 86 SER A N 1
ATOM 648 C CA . SER A 1 86 ? -9.882 -3.526 2.391 1.00 95.88 86 SER A CA 1
ATOM 649 C C . SER A 1 86 ? -10.728 -2.485 1.663 1.00 95.88 86 SER A C 1
ATOM 651 O O . SER A 1 86 ? -10.428 -2.190 0.505 1.00 95.88 86 SER A O 1
ATOM 653 N N . ALA A 1 87 ? -11.733 -1.913 2.332 1.00 96.25 87 ALA A N 1
ATOM 654 C CA . ALA A 1 87 ? -12.618 -0.902 1.758 1.00 96.25 87 ALA A CA 1
ATOM 655 C C . ALA A 1 87 ? -11.843 0.347 1.319 1.00 96.25 87 ALA A C 1
ATOM 657 O O . ALA A 1 87 ? -11.930 0.764 0.161 1.00 96.25 87 ALA A O 1
ATOM 658 N N . TRP A 1 88 ? -10.996 0.886 2.202 1.00 96.56 88 TRP A N 1
ATOM 659 C CA . TRP A 1 88 ? -10.168 2.047 1.883 1.00 96.56 88 TRP A CA 1
ATOM 660 C C . TRP A 1 88 ? -9.235 1.783 0.694 1.00 96.56 88 TRP A C 1
ATOM 662 O O . TRP A 1 88 ? -9.111 2.615 -0.213 1.00 96.56 88 TRP A O 1
ATOM 672 N N . LEU A 1 89 ? -8.586 0.616 0.658 1.00 96.75 89 LEU A N 1
ATOM 673 C CA . LEU A 1 89 ? -7.712 0.249 -0.452 1.00 96.75 89 LEU A CA 1
ATOM 674 C C . LEU A 1 89 ? -8.485 0.111 -1.759 1.00 96.75 89 LEU A C 1
ATOM 676 O O . LEU A 1 89 ? -7.974 0.545 -2.790 1.00 96.75 89 LEU A O 1
ATOM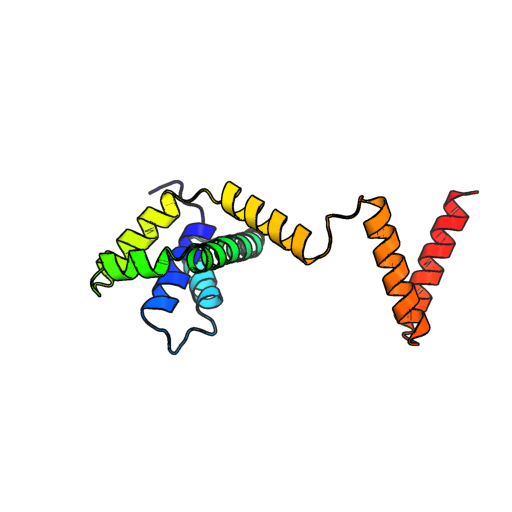 680 N N . ASP A 1 90 ? -9.690 -0.458 -1.753 1.00 95.06 90 ASP A N 1
ATOM 681 C CA . ASP A 1 90 ? -10.515 -0.598 -2.956 1.00 95.06 90 ASP A CA 1
ATOM 682 C C . ASP A 1 90 ? -10.916 0.762 -3.534 1.00 95.06 90 ASP A C 1
ATOM 684 O O . ASP A 1 90 ? -10.750 0.972 -4.740 1.00 95.06 90 ASP A O 1
ATOM 688 N N . GLU A 1 91 ? -11.301 1.709 -2.681 1.00 95.31 91 GLU A N 1
ATOM 689 C CA . GLU A 1 91 ? -11.636 3.088 -3.060 1.00 95.31 91 GLU A CA 1
ATOM 690 C C . GLU A 1 91 ? -10.409 3.910 -3.487 1.00 95.31 91 GLU A C 1
ATOM 692 O O . GLU A 1 91 ? -10.502 4.821 -4.316 1.00 95.31 91 GLU A O 1
ATOM 697 N N . THR A 1 92 ? -9.223 3.566 -2.981 1.00 95.75 92 THR A N 1
ATOM 698 C CA . THR A 1 92 ? -7.988 4.285 -3.295 1.00 95.75 92 THR A CA 1
ATOM 699 C C . THR A 1 92 ? -7.541 4.045 -4.740 1.00 95.75 92 THR A C 1
ATOM 701 O O . THR A 1 92 ? -7.273 2.922 -5.191 1.00 95.75 92 THR A O 1
ATOM 704 N N . SER A 1 93 ? -7.382 5.138 -5.492 1.00 95.50 93 SER A N 1
ATOM 705 C CA . SER A 1 93 ? -6.852 5.096 -6.855 1.00 95.50 93 SER A CA 1
ATOM 706 C C . SER A 1 93 ? -5.332 4.936 -6.851 1.00 95.50 93 SER A C 1
ATOM 708 O O . SER A 1 93 ? -4.587 5.901 -6.664 1.00 95.50 93 SER A O 1
ATOM 710 N N . LEU A 1 94 ? -4.853 3.723 -7.151 1.00 94.25 94 LEU A N 1
ATOM 711 C CA . LEU A 1 94 ? -3.417 3.432 -7.259 1.00 94.25 94 LEU A CA 1
ATOM 712 C C . LEU A 1 94 ? -2.711 4.376 -8.246 1.00 94.25 94 LEU A C 1
ATOM 714 O O . LEU A 1 94 ? -1.622 4.874 -7.972 1.00 94.25 94 LEU A O 1
ATOM 718 N N . THR A 1 95 ? -3.348 4.690 -9.376 1.00 93.62 95 THR A N 1
ATOM 719 C CA . THR A 1 95 ? -2.773 5.609 -10.370 1.00 93.62 95 THR A CA 1
ATOM 720 C C . THR A 1 95 ? -2.567 7.012 -9.796 1.00 93.62 95 THR A C 1
ATOM 722 O O . THR A 1 95 ? -1.548 7.646 -10.079 1.00 93.62 95 THR A O 1
ATOM 725 N N . ALA A 1 96 ? -3.510 7.509 -8.991 1.00 94.31 96 ALA A N 1
ATOM 726 C CA . ALA A 1 96 ? -3.385 8.815 -8.350 1.00 94.31 96 ALA A CA 1
ATOM 727 C C . ALA A 1 96 ? -2.243 8.824 -7.321 1.00 94.31 96 ALA A C 1
ATOM 729 O O . ALA A 1 96 ? -1.404 9.727 -7.358 1.00 94.31 96 ALA A O 1
ATOM 730 N N . VAL A 1 97 ? -2.152 7.781 -6.491 1.00 94.62 97 VAL A N 1
ATOM 731 C CA . VAL A 1 97 ? -1.082 7.619 -5.493 1.00 94.62 97 VAL A CA 1
ATOM 732 C C . VAL A 1 97 ? 0.296 7.584 -6.158 1.00 94.62 97 VAL A C 1
ATOM 734 O O . VAL A 1 97 ? 1.198 8.327 -5.770 1.00 94.62 97 VAL A O 1
ATOM 737 N N . LEU A 1 98 ? 0.462 6.800 -7.227 1.00 93.38 98 LEU A N 1
ATOM 738 C CA . LEU A 1 98 ? 1.729 6.726 -7.961 1.00 93.38 98 LEU A CA 1
ATOM 739 C C . LEU A 1 98 ? 2.119 8.071 -8.590 1.00 93.38 98 LEU A C 1
ATOM 741 O O . LEU A 1 98 ? 3.292 8.450 -8.544 1.00 93.38 98 LEU A O 1
ATOM 745 N N . LYS A 1 99 ? 1.153 8.824 -9.135 1.00 91.06 99 LYS A N 1
ATOM 746 C CA . LYS A 1 99 ? 1.396 10.180 -9.658 1.00 91.06 99 LYS A CA 1
ATOM 747 C C . LYS A 1 99 ? 1.846 11.134 -8.552 1.00 91.06 99 LYS A C 1
ATOM 749 O O . LYS A 1 99 ? 2.828 11.851 -8.739 1.00 91.06 99 LYS A O 1
ATOM 754 N N . GLN A 1 100 ? 1.176 11.130 -7.401 1.00 89.31 100 GLN A N 1
ATOM 755 C CA . GLN A 1 100 ? 1.554 11.964 -6.258 1.00 89.31 100 GLN A CA 1
ATOM 756 C C . GLN A 1 100 ? 2.956 11.617 -5.747 1.00 89.31 100 GLN A C 1
ATOM 758 O O . GLN A 1 100 ? 3.788 12.513 -5.580 1.00 89.31 100 GLN A O 1
ATOM 763 N N . ARG A 1 101 ? 3.257 10.324 -5.591 1.00 86.56 101 ARG A N 1
ATOM 764 C CA . ARG A 1 101 ? 4.581 9.843 -5.182 1.00 86.56 101 ARG A CA 1
ATOM 765 C C . ARG A 1 101 ? 5.668 10.272 -6.166 1.00 86.56 101 ARG A C 1
ATOM 767 O O . ARG A 1 101 ? 6.690 10.809 -5.746 1.00 86.56 101 ARG A O 1
ATOM 774 N N . ALA A 1 102 ? 5.431 10.125 -7.470 1.00 84.94 102 ALA A N 1
ATOM 775 C CA . ALA A 1 102 ? 6.358 10.587 -8.501 1.00 84.94 102 ALA A CA 1
ATOM 776 C C . ALA A 1 102 ? 6.588 12.107 -8.435 1.00 84.94 102 ALA A C 1
ATOM 778 O O . ALA A 1 102 ? 7.727 12.561 -8.522 1.00 84.94 102 ALA A O 1
ATOM 779 N N . LEU A 1 103 ? 5.535 12.906 -8.227 1.00 84.75 103 LEU A N 1
ATOM 780 C CA . LEU A 1 103 ? 5.654 14.359 -8.061 1.00 84.75 103 LEU A CA 1
ATOM 781 C C . LEU A 1 103 ? 6.457 14.747 -6.814 1.00 84.75 103 LEU A C 1
ATOM 783 O O . LEU A 1 103 ? 7.199 15.727 -6.864 1.00 84.75 103 LEU A O 1
ATOM 787 N N . ARG A 1 104 ? 6.318 14.014 -5.703 1.00 82.19 104 ARG A N 1
ATOM 788 C CA . ARG A 1 104 ? 7.120 14.244 -4.491 1.00 82.19 104 ARG A CA 1
ATOM 789 C C . ARG A 1 104 ? 8.581 13.891 -4.702 1.00 82.19 104 ARG A C 1
ATOM 791 O O . ARG A 1 104 ? 9.431 14.716 -4.399 1.00 82.19 104 ARG A O 1
ATOM 798 N N . LEU A 1 105 ? 8.864 12.722 -5.276 1.00 77.62 105 LEU A N 1
ATOM 799 C CA . LEU A 1 105 ? 10.232 12.289 -5.580 1.00 77.62 105 LEU A CA 1
ATOM 800 C C . LEU A 1 105 ? 10.927 13.240 -6.560 1.00 77.62 105 LEU A C 1
ATOM 802 O O . LEU A 1 105 ? 12.105 13.541 -6.400 1.00 77.62 105 LEU A O 1
ATOM 806 N N . ASN A 1 106 ? 10.190 13.761 -7.543 1.00 73.62 106 ASN A N 1
ATOM 807 C CA . ASN A 1 106 ? 10.712 14.775 -8.454 1.00 73.62 106 ASN A CA 1
ATOM 808 C C . ASN A 1 106 ? 10.960 16.113 -7.742 1.00 73.62 106 ASN A C 1
ATOM 810 O O . ASN A 1 106 ? 11.927 16.788 -8.064 1.00 73.62 106 ASN A O 1
ATOM 814 N N . ARG A 1 107 ? 10.126 16.518 -6.775 1.00 66.69 107 ARG A N 1
ATOM 815 C CA . ARG A 1 107 ? 10.338 17.758 -6.008 1.00 66.69 107 ARG A CA 1
ATOM 816 C C . ARG A 1 107 ? 11.495 17.645 -5.012 1.00 66.69 107 ARG A C 1
ATOM 818 O O . ARG A 1 107 ? 12.303 18.562 -4.945 1.00 66.69 107 ARG A O 1
ATOM 825 N N . SER A 1 108 ? 11.620 16.523 -4.302 1.00 60.38 108 SER A N 1
ATOM 826 C CA . SER A 1 108 ? 12.694 16.299 -3.324 1.00 60.38 108 SER A CA 1
ATOM 827 C C . SER A 1 108 ? 14.070 16.105 -3.966 1.00 60.38 108 SER A C 1
ATOM 829 O O . SER A 1 108 ? 15.078 16.429 -3.349 1.00 60.38 108 SER A O 1
ATOM 831 N N . ARG A 1 109 ? 14.127 15.629 -5.218 1.00 57.88 109 ARG A N 1
ATOM 832 C CA . ARG A 1 109 ? 15.374 15.462 -5.990 1.00 57.88 109 ARG A CA 1
ATOM 833 C C . ARG A 1 109 ? 15.674 16.616 -6.959 1.00 57.88 109 ARG A C 1
ATOM 835 O O . ARG A 1 109 ? 16.561 16.492 -7.802 1.00 57.88 109 ARG A O 1
ATOM 842 N N . GLY A 1 110 ? 14.963 17.740 -6.833 1.00 49.44 110 GLY A N 1
ATOM 843 C CA . GLY A 1 110 ? 15.195 18.934 -7.646 1.00 49.44 110 GLY A CA 1
ATOM 844 C C . GLY A 1 110 ? 14.788 18.752 -9.108 1.00 49.44 110 GLY A C 1
ATOM 845 O O . GLY A 1 110 ? 15.645 18.732 -9.989 1.00 49.44 110 GLY A O 1
ATOM 846 N N . GLY A 1 111 ? 13.479 18.639 -9.344 1.00 55.47 111 GLY A N 1
ATOM 847 C CA . GLY A 1 111 ? 12.844 18.543 -10.658 1.00 55.47 111 GLY A CA 1
ATOM 848 C C . GLY A 1 111 ? 13.205 17.275 -11.433 1.00 55.47 111 GLY A C 1
ATOM 849 O O . GLY A 1 111 ? 14.209 16.620 -11.180 1.00 55.47 111 GLY A O 1
ATOM 850 N N . ARG A 1 112 ? 12.391 16.928 -12.437 1.00 49.78 112 ARG A N 1
ATOM 851 C CA . ARG A 1 112 ? 12.871 16.078 -13.531 1.00 49.78 112 ARG A CA 1
ATOM 852 C C . ARG A 1 112 ? 13.715 16.996 -14.415 1.00 49.78 112 ARG A C 1
ATOM 854 O O . ARG A 1 112 ? 13.130 17.878 -15.044 1.00 49.78 112 ARG A O 1
ATOM 861 N N . PRO A 1 113 ? 15.046 16.845 -14.465 1.00 50.12 113 PRO A N 1
ATOM 862 C CA . PRO A 1 113 ? 15.825 17.594 -15.429 1.00 50.12 113 PRO A CA 1
ATOM 863 C C . PRO A 1 113 ? 15.352 17.139 -16.828 1.00 50.12 113 PRO A C 1
ATOM 865 O O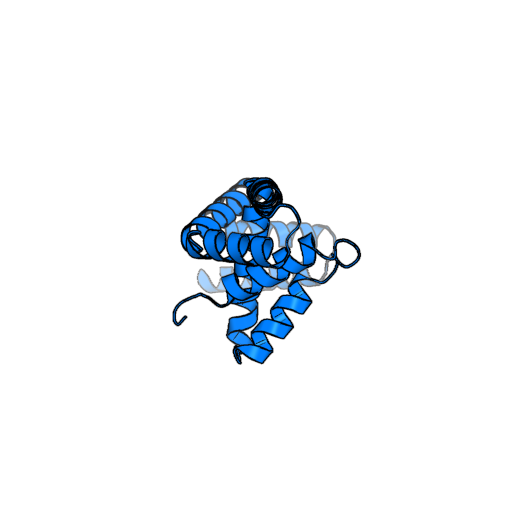 . PRO A 1 113 ? 15.078 15.938 -16.987 1.00 50.12 113 PRO A O 1
ATOM 868 N N . PRO A 1 114 ? 15.172 18.027 -17.828 1.00 50.41 114 PRO A N 1
ATOM 869 C CA . PRO A 1 114 ? 15.020 17.596 -19.220 1.00 50.41 114 PRO A CA 1
ATOM 870 C C . PRO A 1 114 ? 16.012 16.467 -19.565 1.00 50.41 114 PRO A C 1
ATOM 872 O O . PRO A 1 114 ? 17.080 16.359 -18.973 1.00 50.41 114 PRO A O 1
ATOM 875 N N . SER A 1 115 ? 15.679 15.566 -20.492 1.00 53.09 115 SER A N 1
ATOM 876 C CA . SER A 1 115 ? 16.524 14.389 -20.797 1.00 53.09 115 SER A CA 1
ATOM 877 C C . SER A 1 115 ? 17.995 14.745 -21.079 1.00 53.09 115 SER A C 1
ATOM 879 O O . SER A 1 115 ? 18.895 13.988 -20.710 1.00 53.09 115 SER A O 1
ATOM 881 N N . GLN A 1 116 ? 18.239 15.936 -21.633 1.00 52.69 116 GLN A N 1
ATOM 882 C CA . GLN A 1 116 ? 19.570 16.530 -21.776 1.00 52.69 116 GLN A CA 1
ATOM 883 C C . GLN A 1 116 ? 20.271 16.780 -20.431 1.00 52.69 116 GLN A C 1
ATOM 885 O O . GLN A 1 116 ? 21.426 16.401 -20.272 1.00 52.69 116 GLN A O 1
AT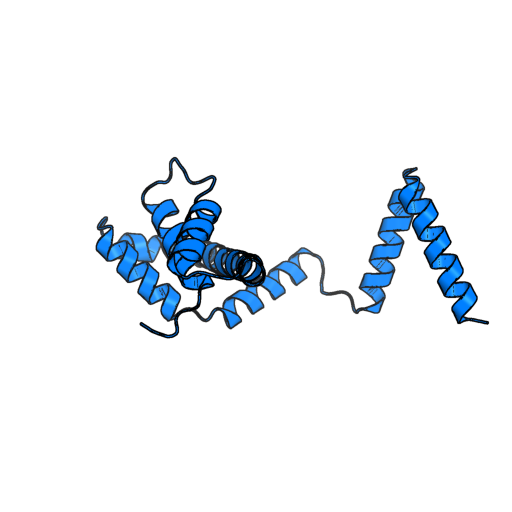OM 890 N N . THR A 1 117 ? 19.587 17.332 -19.427 1.00 55.97 117 THR A N 1
ATOM 891 C CA . THR A 1 117 ? 20.167 17.579 -18.098 1.00 55.97 117 THR A CA 1
ATOM 892 C C . THR A 1 117 ? 20.330 16.315 -17.257 1.00 55.97 117 THR A C 1
ATOM 894 O O . THR A 1 117 ? 21.171 16.307 -16.369 1.00 55.97 117 THR A O 1
ATOM 897 N N . ARG A 1 118 ? 19.609 15.218 -17.536 1.00 57.44 118 ARG A N 1
ATOM 898 C CA . ARG A 1 118 ? 19.896 13.913 -16.901 1.00 57.44 118 ARG A CA 1
ATOM 899 C C . ARG A 1 118 ? 21.226 13.335 -17.384 1.00 57.44 118 ARG A C 1
ATOM 901 O O . ARG A 1 118 ? 21.995 12.834 -16.573 1.00 57.44 118 ARG A O 1
ATOM 908 N N . THR A 1 119 ? 21.477 13.419 -18.689 1.00 65.25 119 THR A N 1
ATOM 909 C CA . THR A 1 119 ? 22.738 12.968 -19.292 1.00 65.25 119 THR A CA 1
ATOM 910 C C . THR A 1 119 ? 23.889 13.860 -18.834 1.00 65.25 119 THR A C 1
ATOM 912 O O . THR A 1 119 ? 24.906 13.348 -18.385 1.00 65.25 119 THR A O 1
ATOM 915 N N . LEU A 1 120 ? 23.691 15.184 -18.827 1.00 69.31 120 LEU A N 1
ATOM 916 C CA . LEU A 1 120 ? 24.669 16.134 -18.288 1.00 69.31 120 LEU A CA 1
ATOM 917 C C . LEU A 1 120 ? 24.961 15.896 -16.802 1.00 69.31 120 LEU A C 1
ATOM 919 O O . LEU A 1 120 ? 26.126 15.802 -16.450 1.00 69.31 120 LEU A O 1
ATOM 923 N N . ARG A 1 121 ? 23.946 15.701 -15.946 1.00 67.25 121 ARG A N 1
ATOM 924 C CA . ARG A 1 121 ? 24.170 15.407 -14.517 1.00 67.25 121 ARG A CA 1
ATOM 925 C C . ARG A 1 121 ? 24.915 14.094 -14.290 1.00 67.25 121 ARG A C 1
ATOM 927 O O . ARG A 1 121 ? 25.784 14.043 -13.433 1.00 67.25 121 ARG A O 1
ATOM 934 N N . ALA A 1 122 ? 24.607 13.048 -15.057 1.00 74.31 122 ALA A N 1
ATOM 935 C CA . ALA A 1 122 ? 25.335 11.782 -14.963 1.00 74.31 122 ALA A CA 1
ATOM 936 C C . ALA A 1 122 ? 26.816 11.950 -15.349 1.00 74.31 122 ALA A C 1
ATOM 938 O O . ALA A 1 122 ? 27.695 11.392 -14.697 1.00 74.31 122 ALA A O 1
ATOM 939 N N . VAL A 1 123 ? 27.104 12.773 -16.364 1.00 76.38 123 VAL A N 1
ATOM 940 C CA . VAL A 1 123 ? 28.479 13.128 -16.743 1.00 76.38 123 VAL A CA 1
ATOM 941 C C . VAL A 1 123 ? 29.146 14.002 -15.672 1.00 76.38 123 VAL A C 1
ATOM 943 O O . VAL A 1 123 ? 30.301 13.764 -15.338 1.00 76.38 123 VAL A O 1
ATOM 946 N N . GLU A 1 124 ? 28.439 14.969 -15.083 1.00 76.69 124 GLU A N 1
ATOM 947 C CA . GLU A 1 124 ? 28.941 15.805 -13.979 1.00 76.69 124 GLU A CA 1
ATOM 948 C C . GLU A 1 124 ? 29.285 14.972 -12.731 1.00 76.69 124 GLU A C 1
ATOM 950 O O . GLU A 1 124 ? 30.340 15.176 -12.126 1.00 76.69 124 GLU A O 1
ATOM 955 N N . GLU A 1 125 ? 28.447 13.994 -12.373 1.00 77.56 125 GLU A N 1
ATOM 956 C CA . GLU A 1 125 ? 28.704 13.039 -11.287 1.00 77.56 125 GLU A CA 1
ATOM 957 C C . GLU A 1 125 ? 29.926 12.158 -11.588 1.00 77.56 125 GLU A C 1
ATOM 959 O O . GLU A 1 125 ? 30.804 12.010 -10.734 1.00 77.56 125 GLU A O 1
ATOM 964 N N . LEU A 1 126 ? 30.047 11.644 -12.817 1.00 79.44 126 LEU A N 1
ATOM 965 C CA . LEU A 1 126 ? 31.228 10.895 -13.256 1.00 79.44 126 LEU A CA 1
ATOM 966 C C . LEU A 1 126 ? 32.505 11.747 -13.185 1.00 79.44 126 LEU A C 1
ATOM 968 O O . LEU A 1 126 ? 33.534 11.265 -12.714 1.00 79.44 126 LEU A O 1
ATOM 972 N N . VAL A 1 127 ? 32.447 13.027 -13.571 1.00 78.81 127 VAL A N 1
ATOM 973 C CA . VAL A 1 127 ? 33.571 13.975 -13.437 1.00 78.81 127 VAL A CA 1
ATOM 974 C C . VAL A 1 127 ? 33.943 14.196 -11.971 1.00 78.81 127 VAL A C 1
ATOM 976 O O . VAL A 1 127 ? 35.131 14.240 -11.645 1.00 78.81 127 VAL A O 1
ATOM 979 N N . ALA A 1 128 ? 32.966 14.308 -11.070 1.00 76.81 128 ALA A N 1
ATOM 980 C CA . ALA A 1 128 ? 33.231 14.433 -9.639 1.00 76.81 128 ALA A CA 1
ATOM 981 C C . ALA A 1 128 ? 33.908 13.171 -9.068 1.00 76.81 128 ALA A C 1
ATOM 983 O O . ALA A 1 128 ? 34.894 13.282 -8.338 1.00 76.81 128 ALA A O 1
ATOM 984 N N . PHE A 1 129 ? 33.447 11.975 -9.447 1.00 74.81 129 PHE A N 1
ATOM 985 C CA . PHE A 1 129 ? 34.059 10.708 -9.027 1.00 74.81 129 PHE A CA 1
ATOM 986 C C . PHE A 1 129 ? 35.465 10.504 -9.595 1.00 74.81 129 PHE A C 1
ATOM 988 O O . PHE A 1 129 ? 36.362 10.057 -8.879 1.00 74.81 129 PHE A O 1
ATOM 995 N N . ALA A 1 130 ? 35.679 10.889 -10.850 1.00 77.06 130 ALA A N 1
ATOM 996 C CA . ALA A 1 130 ? 36.988 10.897 -11.483 1.00 77.06 130 ALA A CA 1
ATOM 997 C C . ALA A 1 130 ? 37.973 11.833 -10.764 1.00 77.06 130 ALA A C 1
ATOM 999 O O . ALA A 1 130 ? 39.101 11.438 -10.474 1.00 77.06 130 ALA A O 1
ATOM 1000 N N . ARG A 1 131 ? 37.537 13.048 -10.398 1.00 79.25 131 ARG A N 1
ATOM 1001 C CA . ARG A 1 131 ? 38.339 13.990 -9.592 1.00 79.25 131 ARG A CA 1
ATOM 1002 C C . ARG A 1 131 ? 38.656 13.451 -8.197 1.00 79.25 131 ARG A C 1
ATOM 1004 O O . ARG A 1 131 ? 39.710 13.766 -7.658 1.00 79.25 131 ARG A O 1
ATOM 1011 N N . ALA A 1 132 ? 37.778 12.621 -7.641 1.00 84.31 132 ALA A N 1
ATOM 1012 C CA . ALA A 1 132 ? 38.004 11.908 -6.387 1.00 84.31 132 ALA A CA 1
ATOM 1013 C C . ALA A 1 132 ? 38.899 10.655 -6.535 1.00 84.31 132 ALA A C 1
ATOM 1015 O O . ALA A 1 132 ? 39.091 9.929 -5.562 1.00 84.31 132 ALA A O 1
ATOM 1016 N N . GLY A 1 133 ? 39.444 10.383 -7.728 1.00 78.25 133 GLY A N 1
ATOM 1017 C CA . GLY A 1 133 ? 40.404 9.302 -7.966 1.00 78.25 133 GLY A CA 1
ATOM 1018 C C . GLY A 1 133 ? 39.788 7.918 -8.182 1.00 78.25 133 GLY A C 1
ATOM 1019 O O . GLY A 1 133 ? 40.494 6.920 -8.058 1.00 78.25 133 GLY A O 1
ATOM 1020 N N . ARG A 1 134 ? 38.488 7.822 -8.497 1.00 74.81 134 ARG A N 1
ATOM 1021 C CA . ARG A 1 134 ? 37.841 6.545 -8.846 1.00 74.81 134 ARG A CA 1
ATOM 1022 C C . ARG A 1 134 ? 38.247 6.127 -10.275 1.00 74.81 134 ARG A C 1
ATOM 1024 O O . ARG A 1 134 ? 37.884 6.840 -11.213 1.00 74.81 134 ARG A O 1
ATOM 1031 N N . PRO A 1 135 ? 38.958 4.999 -10.471 1.00 73.88 135 PRO A N 1
ATOM 1032 C CA . PRO A 1 135 ? 39.457 4.593 -11.789 1.00 73.88 135 PRO A CA 1
ATOM 1033 C C . PRO A 1 135 ? 38.328 4.279 -12.785 1.00 73.88 135 PRO A C 1
ATOM 1035 O O . PRO A 1 135 ? 38.368 4.769 -13.911 1.00 73.88 135 PRO A O 1
ATOM 1038 N N . ASP A 1 136 ? 37.269 3.599 -12.341 1.00 73.94 136 ASP A N 1
ATOM 1039 C CA . ASP A 1 136 ? 36.134 3.210 -13.194 1.00 73.94 136 ASP A CA 1
ATOM 1040 C C . ASP A 1 136 ? 35.419 4.427 -13.810 1.00 73.94 136 ASP A C 1
ATOM 1042 O O . ASP A 1 136 ? 35.051 4.429 -14.983 1.00 73.94 136 ASP A O 1
ATOM 1046 N N . ALA A 1 137 ? 35.308 5.519 -13.046 1.00 75.88 137 ALA A N 1
ATOM 1047 C CA . ALA A 1 137 ? 34.701 6.762 -13.517 1.00 75.88 137 ALA A CA 1
ATOM 1048 C C . ALA A 1 137 ? 35.556 7.461 -14.590 1.00 75.88 137 ALA A C 1
ATOM 1050 O O . ALA A 1 137 ? 35.023 8.078 -15.512 1.00 75.88 137 ALA A O 1
ATOM 1051 N N . MET A 1 138 ? 36.887 7.359 -14.499 1.00 75.19 138 MET A N 1
ATOM 1052 C CA . MET A 1 138 ? 37.797 7.913 -15.505 1.00 75.19 138 MET A CA 1
ATOM 1053 C C . MET A 1 138 ? 37.732 7.151 -16.831 1.00 75.19 138 MET A C 1
ATOM 1055 O O . MET A 1 138 ? 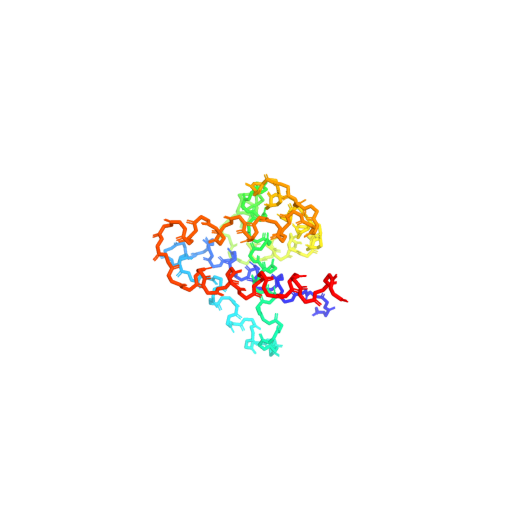37.787 7.774 -17.895 1.00 75.19 138 MET A O 1
ATOM 1059 N N . ASP A 1 139 ? 37.622 5.826 -16.783 1.00 79.44 139 ASP A N 1
ATOM 1060 C CA . ASP A 1 139 ? 37.520 4.993 -17.983 1.00 79.44 139 ASP A CA 1
ATOM 1061 C C . ASP A 1 139 ? 36.164 5.175 -18.682 1.00 79.44 139 ASP A C 1
ATOM 1063 O O . ASP A 1 139 ? 36.090 5.262 -19.915 1.00 79.44 139 ASP A O 1
ATOM 1067 N N . GLU A 1 140 ? 35.097 5.358 -17.905 1.00 78.38 140 GLU A N 1
ATOM 1068 C CA . GLU A 1 140 ? 33.769 5.664 -18.433 1.00 78.38 140 GLU A CA 1
ATOM 1069 C C . GLU A 1 140 ? 33.722 7.053 -19.098 1.00 78.38 140 GLU A C 1
ATOM 1071 O O . GLU A 1 140 ? 33.218 7.188 -20.215 1.00 78.38 140 GLU A O 1
ATOM 1076 N N . LEU A 1 141 ? 34.367 8.074 -18.514 1.00 82.00 141 LEU A N 1
ATOM 1077 C CA . LEU A 1 141 ? 34.508 9.393 -19.153 1.00 82.00 141 LEU A CA 1
ATOM 1078 C C . LEU A 1 141 ? 35.308 9.348 -20.463 1.00 82.00 141 LEU A C 1
ATOM 1080 O O . LEU A 1 141 ? 34.960 10.051 -21.416 1.00 82.00 141 LEU A O 1
ATOM 1084 N N . ARG A 1 142 ? 36.366 8.525 -20.547 1.00 83.19 142 ARG A N 1
ATOM 1085 C CA . ARG A 1 142 ? 37.112 8.335 -21.808 1.00 83.19 142 ARG A CA 1
ATOM 1086 C C . ARG A 1 142 ? 36.239 7.688 -22.881 1.00 83.19 142 ARG A C 1
ATOM 1088 O O . ARG A 1 142 ? 36.291 8.118 -24.033 1.00 83.19 142 ARG A O 1
ATOM 1095 N N . SER A 1 143 ? 35.419 6.714 -22.499 1.00 80.25 143 SER A N 1
ATOM 1096 C CA . SER A 1 143 ? 34.494 6.023 -23.404 1.00 80.25 143 SER A CA 1
ATOM 1097 C C . SER A 1 143 ? 33.412 6.968 -23.938 1.00 80.25 143 SER A C 1
ATOM 1099 O O . SER A 1 143 ? 33.166 7.009 -25.142 1.00 80.25 143 SER A O 1
ATOM 1101 N N . ILE A 1 144 ? 32.836 7.808 -23.070 1.00 81.31 144 ILE A N 1
ATOM 1102 C CA . ILE A 1 144 ? 31.868 8.843 -23.465 1.00 81.31 144 ILE A CA 1
ATOM 1103 C C . ILE A 1 144 ? 32.508 9.847 -24.434 1.00 81.31 144 ILE A C 1
ATOM 1105 O O . ILE A 1 144 ? 31.919 10.170 -25.464 1.00 81.31 144 ILE A O 1
ATOM 1109 N N . ARG A 1 145 ? 33.735 10.308 -24.156 1.00 81.50 145 ARG A N 1
ATOM 1110 C CA . ARG A 1 145 ? 34.455 11.234 -25.045 1.00 81.50 145 ARG A CA 1
ATOM 1111 C C . ARG A 1 145 ? 34.695 10.634 -26.434 1.00 81.50 145 ARG A C 1
ATOM 1113 O O . ARG A 1 145 ? 34.534 11.340 -27.424 1.00 81.50 145 ARG A O 1
ATOM 1120 N N . ALA A 1 146 ? 35.066 9.356 -26.513 1.00 78.75 146 ALA A N 1
ATOM 1121 C CA . ALA A 1 146 ? 35.279 8.674 -27.789 1.00 78.75 146 ALA A CA 1
ATOM 1122 C C . ALA A 1 146 ? 33.989 8.588 -28.625 1.00 78.75 146 ALA A C 1
ATOM 1124 O O . ALA A 1 146 ? 34.032 8.805 -29.833 1.00 78.75 146 ALA A O 1
ATOM 1125 N N . LEU A 1 147 ? 32.843 8.340 -27.979 1.00 72.69 147 LEU A N 1
ATOM 1126 C CA . LEU A 1 147 ? 31.535 8.301 -28.641 1.00 72.69 147 LEU A CA 1
ATOM 1127 C C . LEU A 1 147 ? 31.113 9.667 -29.199 1.00 72.69 147 LEU A C 1
ATOM 1129 O O . LEU A 1 147 ? 30.591 9.726 -30.307 1.00 72.69 147 LEU A O 1
ATOM 1133 N N . VAL A 1 148 ? 31.364 10.756 -28.464 1.00 74.06 148 VAL A N 1
ATOM 1134 C CA . VAL A 1 148 ? 31.049 12.120 -28.929 1.00 74.06 148 VAL A CA 1
ATOM 1135 C C . VAL A 1 148 ? 31.908 12.495 -30.138 1.00 74.06 148 VAL A C 1
ATOM 1137 O O . VAL A 1 148 ? 31.371 12.919 -31.156 1.00 74.06 148 VAL A O 1
ATOM 1140 N N . VAL A 1 149 ? 33.221 12.252 -30.076 1.00 75.06 149 VAL A N 1
ATOM 1141 C CA . VAL A 1 149 ? 34.143 12.549 -31.190 1.00 75.06 149 VAL A CA 1
ATOM 1142 C C . VAL A 1 149 ? 33.796 11.742 -32.447 1.00 75.06 149 VAL A C 1
ATOM 1144 O O . VAL A 1 149 ? 33.875 12.269 -33.550 1.00 75.06 149 VAL A O 1
ATOM 1147 N N . ALA A 1 150 ? 33.368 10.485 -32.297 1.00 61.44 150 ALA A N 1
ATOM 1148 C CA . ALA A 1 150 ? 32.933 9.652 -33.419 1.00 61.44 150 ALA A CA 1
ATOM 1149 C C . ALA A 1 150 ? 31.582 10.081 -34.026 1.00 61.44 150 ALA A C 1
ATOM 1151 O O . ALA A 1 150 ? 31.271 9.672 -35.138 1.00 61.44 150 ALA A O 1
ATOM 1152 N N . SER A 1 151 ? 30.776 10.868 -33.305 1.00 49.16 151 SER A N 1
ATOM 1153 C CA . SER A 1 151 ? 29.474 11.364 -33.776 1.00 49.16 151 SER A CA 1
ATOM 1154 C C . SER A 1 151 ? 29.536 12.715 -34.501 1.00 49.16 151 SER A C 1
ATOM 1156 O O . SER A 1 151 ? 28.553 13.114 -35.120 1.00 49.16 151 SER A O 1
ATOM 1158 N N . GLU A 1 152 ? 30.675 13.410 -34.422 1.00 52.06 152 GLU A N 1
ATOM 1159 C CA . GLU A 1 152 ? 30.933 14.707 -35.070 1.00 52.06 152 GLU A CA 1
ATOM 1160 C C . GLU A 1 152 ? 31.775 14.585 -36.360 1.00 52.06 152 GLU A C 1
ATOM 1162 O O . GLU A 1 152 ? 32.033 15.596 -37.015 1.00 52.06 152 GLU A O 1
ATOM 1167 N N . ALA A 1 153 ? 32.201 13.366 -36.713 1.00 49.72 153 ALA A N 1
ATOM 1168 C CA . ALA A 1 153 ? 32.941 13.022 -37.932 1.00 49.72 153 ALA A CA 1
ATOM 1169 C C . ALA A 1 153 ? 32.010 12.445 -39.009 1.00 49.72 153 ALA A C 1
ATOM 1171 O O . ALA A 1 153 ? 32.253 12.741 -40.202 1.00 49.72 153 ALA A O 1
#